Protein AF-A0A7C3NA96-F1 (afdb_monomer_lite)

Secondary structure (DSSP, 8-state):
-HHHHHHHHHHHHHHHHHHHHHHHHHHHHHHHHHHHHS---TTHHHHHHHHHHHHHHHHHHHHHHHHHHHHTTS-HHHHHHHHHHHHHHHHHHHHTT-

Foldseek 3Di:
DVVVVVVVCVVCVLVVLLVVLVVLQVQLVVLVVVLPPDDDDPCNVLSNLSSLLSNLSSVLSVLVNVLVVVVVPDDPVVSVVSVVVSVVSVVSSVVSND

pLDDT: mean 88.66, std 13.14, range [48.81, 97.88]

Radius of gyration: 17.14 Å; chains: 1; bounding box: 38×41×44 Å

Sequence (98 aa):
MSTFLQELFAINQPLVFFVYGLVFFVLGLAITLQSRRHSRLILARRLHWLALFGYLHGLHEWGDVFIPIQATYLPEVAVNFLEAIHLGLLALSYACLF

Structure (mmCIF, N/CA/C/O backbone):
data_AF-A0A7C3NA96-F1
#
_entry.id   AF-A0A7C3NA96-F1
#
loop_
_atom_site.group_PDB
_atom_site.id
_atom_site.type_symbol
_atom_site.label_atom_id
_atom_site.label_alt_id
_atom_site.label_comp_id
_atom_site.label_asym_id
_atom_site.label_entity_id
_atom_site.label_seq_id
_atom_site.pdbx_PDB_ins_code
_atom_site.Cartn_x
_atom_site.Cartn_y
_atom_site.Cartn_z
_atom_site.occupancy
_atom_site.B_iso_or_equiv
_atom_site.auth_seq_id
_atom_site.auth_comp_id
_atom_site.auth_asym_id
_atom_site.auth_atom_id
_atom_site.pdbx_PDB_model_num
ATOM 1 N N . MET A 1 1 ? 13.835 -30.668 -2.285 1.00 59.84 1 MET A N 1
ATOM 2 C CA . MET A 1 1 ? 12.714 -30.292 -1.392 1.00 59.84 1 MET A CA 1
ATOM 3 C C . MET A 1 1 ? 12.801 -28.831 -0.948 1.00 59.84 1 MET A C 1
ATOM 5 O O . MET A 1 1 ? 11.791 -28.150 -1.008 1.00 59.84 1 MET A O 1
ATOM 9 N N . SER A 1 2 ? 13.979 -28.327 -0.547 1.00 74.81 2 SER A N 1
ATOM 10 C CA . SER A 1 2 ? 14.167 -26.919 -0.143 1.00 74.81 2 SER A CA 1
ATOM 11 C C . SER A 1 2 ? 13.981 -25.907 -1.282 1.00 74.81 2 SER A C 1
ATOM 13 O O . SER A 1 2 ? 13.342 -24.884 -1.071 1.00 74.81 2 SER A O 1
ATOM 15 N N . THR A 1 3 ? 14.469 -26.208 -2.489 1.00 82.50 3 THR A N 1
ATOM 16 C CA . THR A 1 3 ? 14.372 -25.318 -3.664 1.00 82.50 3 THR A CA 1
ATOM 17 C C . THR A 1 3 ? 12.934 -25.108 -4.136 1.00 82.50 3 THR A C 1
ATOM 19 O O . THR A 1 3 ? 12.523 -23.980 -4.367 1.00 82.50 3 THR A O 1
ATOM 22 N N . PHE A 1 4 ? 12.135 -26.177 -4.178 1.00 89.69 4 PHE A N 1
ATOM 23 C CA . PHE A 1 4 ? 10.722 -26.109 -4.561 1.00 89.69 4 PHE A CA 1
ATOM 24 C C . PHE A 1 4 ? 9.910 -25.176 -3.650 1.00 89.69 4 PHE A C 1
ATOM 26 O O . PHE A 1 4 ?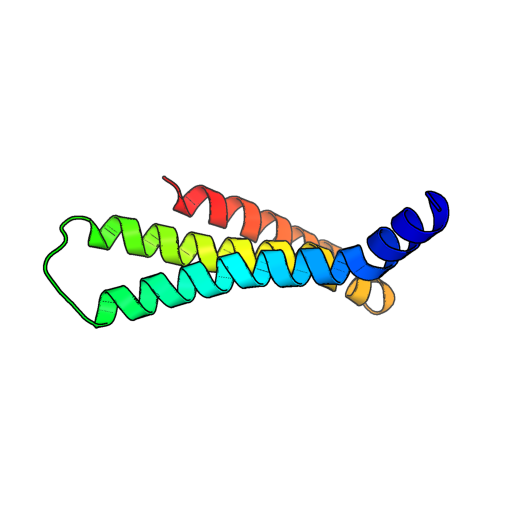 9.123 -24.368 -4.130 1.00 89.69 4 PHE A O 1
ATOM 33 N N . LEU A 1 5 ? 10.112 -25.263 -2.329 1.00 88.50 5 LEU A N 1
ATOM 34 C CA . LEU A 1 5 ? 9.419 -24.385 -1.383 1.00 88.50 5 LEU A CA 1
ATOM 35 C C . LEU A 1 5 ? 9.853 -22.927 -1.558 1.00 88.50 5 LEU A C 1
ATOM 37 O O . LEU A 1 5 ? 9.008 -22.040 -1.529 1.00 88.50 5 LEU A O 1
ATOM 41 N N . GLN A 1 6 ? 11.146 -22.677 -1.773 1.00 88.38 6 GLN A N 1
ATOM 42 C CA . GLN A 1 6 ? 11.660 -21.329 -2.026 1.00 88.38 6 GLN A CA 1
ATOM 43 C C . GLN A 1 6 ? 11.060 -20.719 -3.296 1.00 88.38 6 GLN A C 1
ATOM 45 O O . GLN A 1 6 ? 10.600 -19.582 -3.257 1.00 88.38 6 GLN A O 1
ATOM 50 N N . GLU A 1 7 ? 11.005 -21.479 -4.390 1.00 90.88 7 GLU A N 1
ATOM 51 C CA . GLU A 1 7 ? 10.382 -21.040 -5.643 1.00 90.88 7 GLU A CA 1
ATOM 52 C C . GLU A 1 7 ? 8.886 -20.767 -5.466 1.00 90.88 7 GLU A C 1
ATOM 54 O O . GLU A 1 7 ? 8.391 -19.732 -5.909 1.00 90.88 7 GLU A O 1
ATOM 59 N N . LEU A 1 8 ? 8.171 -21.647 -4.758 1.00 90.38 8 LEU A N 1
ATOM 60 C CA . LEU A 1 8 ? 6.754 -21.456 -4.466 1.00 90.38 8 LEU A CA 1
ATOM 61 C C . LEU A 1 8 ? 6.523 -20.162 -3.678 1.00 90.38 8 LEU A C 1
ATOM 63 O O . LEU A 1 8 ? 5.650 -19.379 -4.045 1.00 90.38 8 LEU A O 1
ATOM 67 N N . PHE A 1 9 ? 7.303 -19.900 -2.628 1.00 88.75 9 PHE A N 1
ATOM 68 C CA . PHE A 1 9 ? 7.178 -18.655 -1.870 1.00 88.75 9 PHE A CA 1
ATOM 69 C C . PHE A 1 9 ? 7.561 -17.431 -2.702 1.00 88.75 9 PHE A C 1
ATOM 71 O O . PHE A 1 9 ? 6.829 -16.449 -2.666 1.00 88.75 9 PHE A O 1
ATOM 78 N N . ALA A 1 10 ? 8.636 -17.493 -3.490 1.00 88.81 10 ALA A N 1
ATOM 79 C CA . ALA A 1 10 ? 9.075 -16.377 -4.324 1.00 88.81 10 ALA A CA 1
ATOM 80 C C . ALA A 1 10 ? 8.019 -15.983 -5.370 1.00 88.81 10 ALA A C 1
ATOM 82 O O . ALA A 1 10 ? 7.721 -14.802 -5.536 1.00 88.81 10 ALA A O 1
ATOM 83 N N . ILE A 1 11 ? 7.400 -16.967 -6.028 1.00 91.81 11 ILE A N 1
ATOM 84 C CA . ILE A 1 11 ? 6.354 -16.733 -7.035 1.00 91.81 11 ILE A CA 1
ATOM 85 C C . ILE A 1 11 ? 5.084 -16.159 -6.391 1.00 91.81 11 ILE A C 1
ATOM 87 O O . ILE A 1 11 ? 4.437 -15.287 -6.967 1.00 91.81 11 ILE A O 1
ATOM 91 N N . ASN A 1 12 ? 4.720 -16.632 -5.195 1.00 92.94 12 ASN A N 1
ATOM 92 C CA . ASN A 1 12 ? 3.485 -16.227 -4.519 1.00 92.94 12 ASN A CA 1
ATOM 93 C C . ASN A 1 12 ? 3.660 -15.029 -3.572 1.00 92.94 12 ASN A C 1
ATOM 95 O O . ASN A 1 12 ? 2.674 -14.539 -3.023 1.00 92.94 12 ASN A O 1
ATOM 99 N N . GLN A 1 13 ? 4.879 -14.525 -3.387 1.00 90.94 13 GLN A N 1
ATOM 100 C CA . GLN A 1 13 ? 5.179 -13.403 -2.499 1.00 90.94 13 GLN A CA 1
ATOM 101 C C . GLN A 1 13 ? 4.297 -12.163 -2.769 1.00 90.94 13 GLN A C 1
ATOM 103 O O . GLN A 1 13 ? 3.750 -11.625 -1.804 1.00 90.94 13 GLN A O 1
ATOM 108 N N . PRO A 1 14 ? 4.045 -11.738 -4.028 1.00 91.88 14 PRO A N 1
ATOM 109 C CA . PRO A 1 14 ? 3.146 -10.613 -4.299 1.00 91.88 14 PRO A CA 1
ATOM 110 C C . PRO A 1 14 ? 1.703 -10.863 -3.842 1.00 91.88 14 PRO A C 1
ATOM 112 O O . PRO A 1 14 ? 1.039 -9.943 -3.372 1.00 91.88 14 PRO A O 1
ATOM 115 N N . LEU A 1 15 ? 1.215 -12.108 -3.929 1.00 93.12 15 LEU A N 1
ATOM 116 C CA . LEU A 1 15 ? -0.120 -12.475 -3.440 1.00 93.12 15 LEU A CA 1
ATOM 117 C C . LEU A 1 15 ? -0.194 -12.391 -1.915 1.00 93.12 15 LEU A C 1
ATOM 119 O O . LEU A 1 15 ? -1.193 -11.918 -1.376 1.00 93.12 15 LEU A O 1
ATOM 123 N N . VAL A 1 16 ? 0.863 -12.817 -1.220 1.00 93.81 16 VAL A N 1
ATOM 124 C CA . VAL A 1 16 ? 0.942 -12.714 0.242 1.00 93.81 16 VAL A CA 1
ATOM 125 C C . VAL A 1 16 ? 0.904 -11.248 0.676 1.00 93.81 16 VAL A C 1
ATOM 127 O O . VAL A 1 16 ? 0.105 -10.905 1.545 1.00 93.81 16 VAL A O 1
ATOM 130 N N . PHE A 1 17 ? 1.687 -10.374 0.036 1.00 93.00 17 PHE A N 1
ATOM 131 C CA . PHE A 1 17 ? 1.667 -8.935 0.329 1.00 9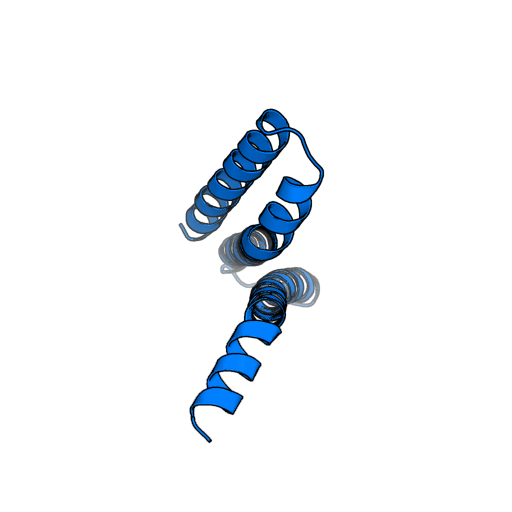3.00 17 PHE A CA 1
ATOM 132 C C . PHE A 1 17 ? 0.336 -8.271 -0.035 1.00 93.00 17 PHE A C 1
ATOM 134 O O . PHE A 1 17 ? -0.180 -7.452 0.723 1.00 93.00 17 PHE A O 1
ATOM 141 N N . PHE A 1 18 ? -0.297 -8.687 -1.132 1.00 94.81 18 PHE A N 1
ATOM 142 C CA . PHE A 1 18 ? -1.628 -8.202 -1.487 1.00 94.81 18 PHE A CA 1
ATOM 143 C C . PHE A 1 18 ? -2.675 -8.543 -0.414 1.00 94.81 18 PHE A C 1
ATOM 145 O O . PHE A 1 18 ? -3.461 -7.679 -0.008 1.00 94.81 18 PHE A O 1
ATOM 152 N N . VAL A 1 19 ? -2.676 -9.791 0.069 1.00 96.56 19 VAL A N 1
ATOM 153 C CA . VAL A 1 19 ? -3.563 -10.238 1.155 1.00 96.56 19 VAL A CA 1
ATOM 154 C C . VAL A 1 19 ? -3.230 -9.516 2.459 1.00 96.56 19 VAL A C 1
ATOM 156 O O . VAL A 1 19 ? -4.144 -9.127 3.181 1.00 96.56 19 VAL A O 1
ATOM 159 N N . TYR A 1 20 ? -1.950 -9.287 2.748 1.00 95.75 20 TYR A N 1
ATOM 160 C CA . TYR A 1 20 ? -1.516 -8.512 3.908 1.00 95.75 20 TYR A CA 1
ATOM 161 C C . TYR A 1 20 ? -2.106 -7.092 3.892 1.00 95.75 20 TYR A C 1
ATOM 163 O O . TYR A 1 20 ? -2.782 -6.708 4.848 1.00 95.75 20 TYR A O 1
ATOM 171 N N . GLY A 1 21 ? -1.985 -6.361 2.779 1.00 96.38 21 GLY A N 1
ATOM 172 C CA . GLY A 1 21 ? -2.630 -5.052 2.617 1.00 96.38 21 GLY A CA 1
ATOM 173 C C . GLY A 1 21 ? -4.157 -5.112 2.761 1.00 96.38 21 GLY A C 1
ATOM 174 O O . GLY A 1 21 ? -4.766 -4.267 3.424 1.00 96.38 21 GLY A O 1
ATOM 175 N N . LEU A 1 22 ? -4.787 -6.169 2.232 1.00 96.94 22 LEU A N 1
ATOM 176 C CA . LEU A 1 22 ? -6.230 -6.387 2.363 1.00 96.94 22 LEU A CA 1
ATOM 177 C C . LEU A 1 22 ? -6.665 -6.567 3.825 1.00 96.94 22 LEU A C 1
ATOM 179 O O . LEU A 1 22 ? -7.725 -6.068 4.199 1.00 96.94 22 LEU A O 1
ATOM 183 N N . VAL A 1 23 ? -5.869 -7.232 4.667 1.00 97.19 23 VAL A N 1
ATOM 184 C CA . VAL A 1 23 ? -6.174 -7.392 6.100 1.00 97.19 23 VAL A CA 1
ATOM 185 C C . VAL A 1 23 ? -6.271 -6.032 6.793 1.00 97.19 23 VAL A C 1
ATOM 187 O O . VAL A 1 23 ? -7.238 -5.792 7.519 1.00 97.19 23 VAL A O 1
ATOM 190 N N . PHE A 1 24 ? -5.336 -5.114 6.536 1.00 95.62 24 PHE A N 1
ATOM 191 C CA . PHE A 1 24 ? -5.390 -3.755 7.093 1.00 95.62 24 PHE A CA 1
ATOM 192 C C . PHE A 1 24 ? -6.565 -2.946 6.550 1.00 95.62 24 PHE A C 1
ATOM 194 O O . PHE A 1 24 ? -7.260 -2.267 7.311 1.00 95.62 24 PHE A O 1
ATOM 201 N N . PHE A 1 25 ? -6.852 -3.073 5.256 1.00 95.50 25 PHE A N 1
ATOM 202 C CA . PHE A 1 25 ? -8.006 -2.417 4.652 1.00 95.50 25 PHE A CA 1
ATOM 203 C C . PHE A 1 25 ? -9.327 -2.908 5.268 1.00 95.50 25 PHE A C 1
ATOM 205 O O . PHE A 1 25 ? -10.196 -2.110 5.629 1.00 95.50 25 PHE A O 1
ATOM 212 N N . VAL A 1 26 ? -9.472 -4.226 5.444 1.00 96.38 26 VAL A N 1
ATOM 213 C CA . VAL A 1 26 ? -10.639 -4.845 6.085 1.00 96.38 26 VAL A CA 1
ATOM 214 C C . VAL A 1 26 ? -10.721 -4.470 7.561 1.00 96.38 26 VAL A C 1
ATOM 216 O O . VAL A 1 26 ? -11.825 -4.242 8.045 1.00 96.38 26 VAL A O 1
ATOM 219 N N . LEU A 1 27 ? -9.599 -4.335 8.274 1.00 93.88 27 LEU A N 1
ATOM 220 C CA . LEU A 1 27 ? -9.576 -3.799 9.638 1.00 93.88 27 LEU A CA 1
ATOM 221 C C . LEU A 1 27 ? -10.163 -2.380 9.677 1.00 93.88 27 LEU A C 1
ATOM 223 O O . LEU A 1 27 ? -11.060 -2.112 10.479 1.00 93.88 27 LEU A O 1
ATOM 227 N N . GLY A 1 28 ? -9.719 -1.495 8.779 1.00 92.94 28 GLY A N 1
ATOM 228 C CA . GLY A 1 28 ? -10.280 -0.149 8.638 1.00 92.94 28 GLY A CA 1
ATOM 229 C C . GLY A 1 28 ? -11.788 -0.177 8.376 1.00 92.94 28 GLY A C 1
ATOM 230 O O . GLY A 1 28 ? -12.563 0.513 9.044 1.00 92.94 28 GLY A O 1
ATOM 231 N N . LEU A 1 29 ? -12.226 -1.055 7.470 1.00 92.81 29 LEU A N 1
ATOM 232 C CA . LEU A 1 29 ? -13.638 -1.266 7.149 1.00 92.81 29 LEU A CA 1
ATOM 233 C C . LEU A 1 29 ? -14.456 -1.817 8.322 1.00 92.81 29 LEU A C 1
ATOM 235 O O . LEU A 1 29 ? -15.557 -1.340 8.588 1.00 92.81 29 LEU A O 1
ATOM 239 N N . ALA A 1 30 ? -13.932 -2.793 9.052 1.00 91.75 30 ALA A N 1
ATOM 240 C CA . ALA A 1 30 ? -14.602 -3.374 10.205 1.00 91.75 30 ALA A CA 1
ATOM 241 C C . ALA A 1 30 ? -14.825 -2.317 11.294 1.00 91.75 30 ALA A C 1
ATOM 243 O O . ALA A 1 30 ? -15.933 -2.199 11.820 1.00 91.75 30 ALA A O 1
ATOM 244 N N . ILE A 1 31 ? -13.809 -1.493 11.574 1.00 89.25 31 ILE A N 1
ATOM 245 C CA . ILE A 1 31 ? -13.893 -0.430 12.579 1.00 89.25 31 ILE A CA 1
ATOM 246 C C . ILE A 1 31 ? -14.908 0.645 12.164 1.00 89.25 31 ILE A C 1
ATOM 248 O O . ILE A 1 31 ? -15.736 1.057 12.985 1.00 89.25 31 ILE A O 1
ATOM 252 N N . THR A 1 32 ? -14.907 1.087 10.899 1.00 88.69 32 THR A N 1
ATOM 253 C CA . THR A 1 32 ? -15.888 2.084 10.430 1.00 88.69 32 THR A CA 1
ATOM 254 C C . THR A 1 32 ? -17.321 1.559 10.464 1.00 88.69 32 THR A C 1
ATOM 256 O O . THR A 1 32 ? -18.233 2.299 10.841 1.00 88.69 32 THR A O 1
ATOM 259 N N . LEU A 1 33 ? -17.540 0.287 10.121 1.00 86.19 33 LEU A N 1
ATOM 260 C CA . LEU A 1 33 ? -18.856 -0.349 10.187 1.00 86.19 33 LEU A CA 1
ATOM 261 C C . LEU A 1 33 ? -19.324 -0.557 11.633 1.00 86.19 33 LEU A C 1
ATOM 263 O O . LEU A 1 33 ? -20.504 -0.349 11.931 1.00 86.19 33 LEU A O 1
ATOM 267 N N . GLN A 1 34 ? -18.417 -0.916 12.546 1.00 80.81 34 GLN A N 1
ATOM 268 C CA . GLN A 1 34 ? -18.734 -1.102 13.962 1.00 80.81 34 GLN A CA 1
ATOM 269 C C . GLN A 1 34 ? -19.083 0.221 14.656 1.00 80.81 34 GLN A C 1
ATOM 271 O O . GLN A 1 34 ? -20.029 0.256 15.446 1.00 80.81 34 GLN A O 1
ATOM 276 N N . SER A 1 35 ? -18.417 1.321 14.282 1.00 64.56 35 SER A N 1
ATOM 277 C CA . SER A 1 35 ? -18.744 2.682 14.740 1.00 64.56 35 SER A CA 1
ATOM 278 C C . SER A 1 35 ? -20.216 3.056 14.479 1.00 64.56 35 SER A C 1
ATOM 280 O O . SER A 1 35 ? -20.835 3.759 15.276 1.00 64.56 35 SER A O 1
ATOM 282 N N . ARG A 1 36 ? -20.830 2.521 13.410 1.00 63.53 36 ARG A N 1
ATOM 283 C CA . ARG A 1 36 ? -22.230 2.812 13.047 1.00 63.53 36 ARG A CA 1
ATOM 284 C C . ARG A 1 36 ? -23.278 2.006 13.816 1.00 63.53 36 ARG A C 1
ATOM 286 O O . ARG A 1 36 ? -24.434 2.421 13.829 1.00 63.53 36 ARG A O 1
ATOM 293 N N . ARG A 1 37 ? -22.930 0.851 14.402 1.00 59.28 37 ARG A N 1
ATOM 294 C CA . ARG A 1 37 ? -23.931 -0.100 14.923 1.00 59.28 37 ARG A CA 1
ATOM 295 C C . ARG A 1 37 ? -24.236 0.018 16.419 1.00 59.28 37 ARG A C 1
ATOM 297 O O . ARG A 1 37 ? -25.371 -0.276 16.758 1.00 59.28 37 ARG A O 1
ATOM 304 N N . HIS A 1 38 ? -23.337 0.461 17.310 1.00 49.06 38 HIS A N 1
ATOM 305 C CA . HIS A 1 38 ? -23.665 0.577 18.748 1.00 49.06 38 HIS A CA 1
ATOM 306 C C . HIS A 1 38 ? -22.712 1.486 19.575 1.00 49.06 38 HIS A C 1
ATOM 308 O O . HIS A 1 38 ? -21.523 1.217 19.676 1.00 49.06 38 HIS A O 1
ATOM 314 N N . SER A 1 39 ? -23.307 2.464 20.281 1.00 48.81 39 SER A N 1
ATOM 315 C CA . SER A 1 39 ? -23.062 2.882 21.687 1.00 48.81 39 SER A CA 1
ATOM 316 C C . SER A 1 39 ? -21.735 3.537 22.166 1.00 48.81 39 SER A C 1
ATOM 318 O O . SER A 1 39 ? -20.675 2.925 22.206 1.00 48.81 39 SER A O 1
ATOM 320 N N . ARG A 1 40 ? -21.874 4.763 22.713 1.00 52.56 40 ARG A N 1
ATOM 321 C CA . ARG A 1 40 ? -21.314 5.314 23.984 1.00 52.56 40 ARG A CA 1
ATOM 322 C C . ARG A 1 40 ? -19.833 5.129 24.374 1.00 52.56 40 ARG A C 1
ATOM 324 O O . ARG A 1 40 ? -19.488 5.397 25.524 1.00 52.56 40 ARG A O 1
ATOM 331 N N . LEU A 1 41 ? -18.924 4.755 23.486 1.00 52.16 41 LEU A N 1
ATOM 332 C CA . LEU A 1 41 ? -17.506 4.713 23.847 1.00 52.16 41 LEU A CA 1
ATOM 333 C C . LEU A 1 41 ? -16.871 6.101 23.695 1.00 52.16 41 LEU A C 1
ATOM 335 O O . LEU A 1 41 ? -16.671 6.589 22.590 1.00 52.16 41 LEU A O 1
ATOM 339 N N . ILE A 1 42 ? -16.447 6.698 24.810 1.00 55.06 42 ILE A N 1
ATOM 340 C CA . ILE A 1 42 ? -15.495 7.831 24.865 1.00 55.06 42 ILE A CA 1
ATOM 341 C C . ILE A 1 42 ? -14.195 7.525 24.071 1.00 55.06 42 ILE A C 1
ATOM 343 O O . ILE A 1 42 ? -13.459 8.428 23.681 1.00 55.06 42 ILE A O 1
ATOM 347 N N . LEU A 1 43 ? -13.966 6.249 23.733 1.00 54.12 43 LEU A N 1
ATOM 348 C CA . LEU A 1 43 ? -12.911 5.738 22.854 1.00 54.12 43 LEU A CA 1
ATOM 349 C C . LEU A 1 43 ? -13.182 5.918 21.340 1.00 54.1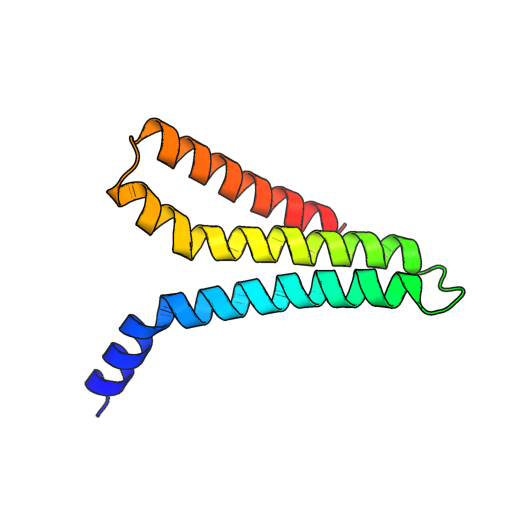2 43 LEU A C 1
ATOM 351 O O . LEU A 1 43 ? -12.274 5.732 20.531 1.00 54.12 43 LEU A O 1
ATOM 355 N N . ALA A 1 44 ? -14.393 6.310 20.930 1.00 58.56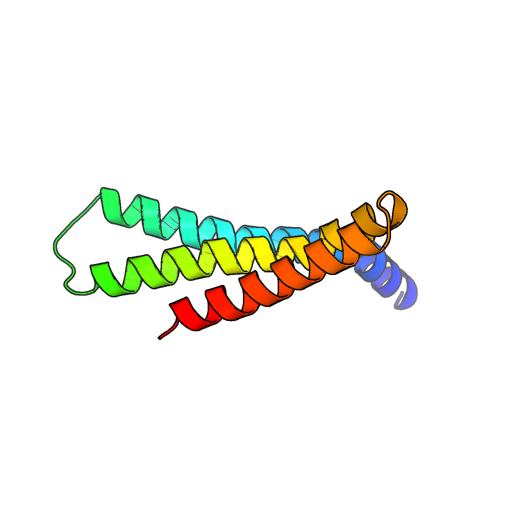 44 ALA A N 1
ATOM 356 C CA . ALA A 1 44 ? -14.796 6.397 19.523 1.00 58.56 44 ALA A CA 1
ATOM 357 C C . ALA A 1 44 ? -13.908 7.339 18.696 1.00 58.56 44 ALA A C 1
ATOM 359 O O . ALA A 1 44 ? -13.658 7.075 17.524 1.00 58.56 44 ALA A O 1
ATOM 360 N N . ARG A 1 45 ? -13.368 8.415 19.289 1.00 62.75 45 ARG A N 1
ATOM 361 C CA . ARG A 1 45 ? -12.477 9.334 18.561 1.00 62.75 45 ARG A CA 1
ATOM 362 C C . ARG A 1 45 ? -11.145 8.681 18.184 1.00 62.75 45 ARG A C 1
ATOM 364 O O . ARG A 1 45 ? -10.657 8.930 17.092 1.00 62.75 45 ARG A O 1
ATOM 371 N N . ARG A 1 46 ? -10.584 7.825 19.048 1.00 69.19 46 ARG A N 1
ATOM 372 C CA . ARG A 1 46 ? -9.338 7.091 18.756 1.00 69.19 46 ARG A CA 1
ATOM 373 C C . ARG A 1 46 ? -9.564 5.934 17.780 1.00 69.19 46 ARG A C 1
ATOM 375 O O . ARG A 1 46 ? -8.701 5.674 16.953 1.00 69.19 46 ARG A O 1
ATOM 382 N N . LEU A 1 47 ? -10.740 5.297 17.807 1.00 80.06 47 LEU A N 1
ATOM 383 C CA . LEU A 1 47 ? -11.076 4.252 16.830 1.00 80.06 47 LEU A CA 1
ATOM 384 C C . LEU A 1 47 ? -11.165 4.789 15.394 1.00 80.06 47 LEU A C 1
ATOM 386 O O . LEU A 1 47 ? -10.789 4.077 14.472 1.00 80.06 47 LEU A O 1
ATOM 390 N N . HIS A 1 48 ? -11.616 6.030 15.182 1.00 85.25 48 HIS A N 1
ATOM 391 C CA . HIS A 1 48 ? -11.638 6.611 13.833 1.00 85.25 48 HIS A CA 1
ATOM 392 C C . HIS A 1 48 ? -10.228 6.791 13.250 1.00 85.25 48 HIS A C 1
ATOM 394 O O . HIS A 1 48 ? -10.024 6.502 12.074 1.00 85.25 48 HIS A O 1
ATOM 400 N N . TRP A 1 49 ? -9.254 7.198 14.070 1.00 89.75 49 TRP A N 1
ATOM 401 C CA . TRP A 1 49 ? -7.849 7.281 13.660 1.00 89.75 49 TRP A CA 1
ATOM 402 C C . TRP A 1 49 ? -7.264 5.906 13.341 1.00 89.75 49 TRP A C 1
ATOM 404 O O . TRP A 1 49 ? -6.617 5.740 12.313 1.00 89.75 49 TRP A O 1
ATOM 414 N N . LEU A 1 50 ? -7.599 4.889 14.141 1.00 90.88 50 LEU A N 1
ATOM 415 C CA . LEU A 1 50 ? -7.200 3.509 13.864 1.00 90.88 50 LEU A CA 1
ATOM 416 C C . LEU A 1 50 ? -7.823 2.962 12.567 1.00 90.88 50 LEU A C 1
ATOM 418 O O . LEU A 1 50 ? -7.176 2.224 11.828 1.00 90.88 50 LEU A O 1
ATOM 422 N N . ALA A 1 51 ? -9.067 3.339 12.264 1.00 93.06 51 ALA A N 1
ATOM 423 C CA . ALA A 1 51 ? -9.702 2.970 11.005 1.00 93.06 51 ALA A CA 1
ATOM 424 C C . ALA A 1 51 ? -9.001 3.621 9.806 1.00 93.06 51 ALA A C 1
ATOM 426 O O . ALA A 1 51 ? -8.725 2.949 8.813 1.00 93.06 51 ALA A O 1
ATOM 427 N N . LEU A 1 52 ? -8.688 4.917 9.918 1.00 94.06 52 LEU A N 1
ATOM 428 C CA . LEU A 1 52 ? -7.957 5.660 8.895 1.00 94.06 52 LEU A CA 1
ATOM 429 C C . LEU A 1 52 ? -6.552 5.085 8.685 1.00 94.06 52 LEU A C 1
ATOM 431 O O . LEU A 1 52 ? -6.150 4.891 7.541 1.00 94.06 52 LEU A O 1
ATOM 435 N N . PHE A 1 53 ? -5.857 4.729 9.769 1.00 95.44 53 PHE A N 1
ATOM 436 C CA . PHE A 1 53 ? -4.602 3.985 9.713 1.00 95.44 53 PHE A CA 1
ATOM 437 C C . PHE A 1 53 ? -4.753 2.701 8.889 1.00 95.44 53 PHE A C 1
ATOM 439 O O . PHE A 1 53 ? -3.994 2.508 7.947 1.00 95.44 53 PHE A O 1
ATOM 446 N N . GLY A 1 54 ? -5.756 1.864 9.181 1.00 95.31 54 GLY A N 1
ATOM 447 C CA . GLY A 1 54 ? -5.982 0.613 8.448 1.00 95.31 54 GLY A CA 1
ATOM 448 C C . GLY A 1 54 ? -6.171 0.818 6.942 1.00 95.31 54 GLY A C 1
ATOM 449 O O . GLY A 1 54 ? -5.574 0.103 6.141 1.00 95.31 54 GLY A O 1
ATOM 450 N N . TYR A 1 55 ? -6.934 1.838 6.538 1.00 96.44 55 TYR A N 1
ATOM 451 C CA . TYR A 1 55 ? -7.097 2.166 5.119 1.00 96.44 55 TYR A CA 1
ATOM 452 C C . TYR A 1 55 ? -5.804 2.653 4.467 1.00 96.44 55 TYR A C 1
ATOM 454 O O . TYR A 1 55 ? -5.427 2.144 3.416 1.00 96.44 55 TYR A O 1
ATOM 462 N N . LEU A 1 56 ? -5.132 3.634 5.072 1.00 97.25 56 LEU A N 1
ATOM 463 C CA . LEU A 1 56 ? -3.921 4.229 4.507 1.00 97.25 56 LEU A CA 1
ATOM 464 C C . LEU A 1 56 ? -2.779 3.220 4.436 1.00 97.25 56 LEU A C 1
ATOM 466 O O . LEU A 1 56 ? -2.094 3.145 3.422 1.00 97.25 56 LEU A O 1
ATOM 470 N N . HIS A 1 57 ? -2.608 2.427 5.490 1.00 96.88 57 HIS A N 1
ATOM 471 C CA . HIS A 1 57 ? -1.586 1.395 5.545 1.00 96.88 57 HIS A CA 1
ATOM 472 C C . HIS A 1 57 ? -1.895 0.260 4.561 1.00 96.88 57 HIS A C 1
ATOM 474 O O . HIS A 1 57 ? -1.018 -0.143 3.813 1.00 96.88 57 HIS A O 1
ATOM 480 N N . GLY A 1 58 ? -3.152 -0.187 4.451 1.00 96.50 58 GLY A N 1
ATOM 481 C CA . GLY A 1 58 ? -3.534 -1.175 3.435 1.00 96.50 58 GLY A CA 1
ATOM 482 C C . GLY A 1 58 ? -3.290 -0.695 1.997 1.00 96.50 58 GLY A C 1
ATOM 483 O O . GLY A 1 58 ? -2.824 -1.466 1.162 1.00 96.50 58 GLY A O 1
ATOM 484 N N . LEU A 1 59 ? -3.553 0.588 1.712 1.00 96.62 59 LEU A N 1
ATOM 485 C CA . LEU A 1 59 ? -3.247 1.204 0.415 1.00 96.62 59 LEU A CA 1
ATOM 486 C C . LEU A 1 59 ? -1.740 1.335 0.164 1.00 96.62 59 LEU A C 1
ATOM 488 O O . LEU A 1 59 ? -1.312 1.164 -0.975 1.00 96.62 59 LEU A O 1
ATOM 492 N N . HIS A 1 60 ? -0.954 1.628 1.204 1.00 97.31 60 HIS A N 1
ATOM 493 C CA . HIS A 1 60 ? 0.505 1.627 1.132 1.00 97.31 60 HIS A CA 1
ATOM 494 C C . HIS A 1 60 ? 1.023 0.247 0.711 1.00 97.31 60 HIS A C 1
ATOM 496 O O . HIS A 1 60 ? 1.663 0.138 -0.321 1.00 97.31 60 HIS A O 1
ATOM 502 N N . GLU A 1 61 ? 0.639 -0.823 1.406 1.00 96.62 61 GLU A N 1
ATOM 503 C CA . GLU A 1 61 ? 1.101 -2.189 1.093 1.00 96.62 61 GLU A CA 1
ATOM 504 C C . GLU A 1 61 ? 0.770 -2.644 -0.337 1.00 96.62 61 GLU A C 1
ATOM 506 O O . GLU A 1 61 ? 1.494 -3.418 -0.960 1.00 96.62 61 GLU A O 1
ATOM 511 N N . TRP A 1 62 ? -0.334 -2.157 -0.903 1.00 97.06 62 TRP A N 1
ATOM 512 C CA . TRP A 1 62 ? -0.648 -2.396 -2.309 1.00 97.06 62 TRP A CA 1
ATOM 513 C C . TRP A 1 62 ? 0.287 -1.648 -3.268 1.00 97.06 62 TRP A C 1
ATOM 515 O O . TRP A 1 62 ? 0.539 -2.142 -4.366 1.00 97.06 62 TRP A O 1
ATOM 525 N N . GLY A 1 63 ? 0.836 -0.502 -2.865 1.00 95.75 63 GLY A N 1
ATOM 526 C CA . GLY A 1 63 ? 1.872 0.226 -3.597 1.00 95.75 63 GLY A CA 1
ATOM 527 C C . GLY A 1 63 ? 3.100 -0.637 -3.892 1.00 95.75 63 GLY A C 1
ATOM 528 O O . GLY A 1 63 ? 3.521 -0.694 -5.047 1.00 95.75 63 GLY A O 1
ATOM 529 N N . ASP A 1 64 ? 3.586 -1.400 -2.909 1.00 94.00 64 ASP A N 1
ATOM 530 C CA . ASP A 1 64 ? 4.717 -2.330 -3.072 1.00 94.00 64 ASP A CA 1
ATOM 531 C C . ASP A 1 64 ? 4.470 -3.415 -4.136 1.00 94.00 64 ASP A C 1
ATOM 533 O O . ASP A 1 64 ? 5.405 -3.907 -4.768 1.00 94.00 64 ASP A O 1
ATOM 537 N N . VAL A 1 65 ? 3.204 -3.773 -4.375 1.00 94.88 65 VAL A N 1
ATOM 538 C CA . VAL A 1 65 ? 2.819 -4.761 -5.394 1.00 94.88 65 VAL A CA 1
ATOM 539 C C . VAL A 1 65 ? 2.555 -4.102 -6.751 1.00 94.88 65 VAL A C 1
ATOM 541 O O . VAL A 1 65 ? 2.992 -4.613 -7.782 1.00 94.88 65 VAL A O 1
ATOM 544 N N . PHE A 1 66 ? 1.835 -2.978 -6.787 1.00 95.19 66 PHE A N 1
ATOM 545 C CA . PHE A 1 66 ? 1.357 -2.385 -8.039 1.00 95.19 66 PHE A CA 1
ATOM 546 C C . PHE A 1 66 ? 2.336 -1.403 -8.684 1.00 95.19 66 PHE A C 1
ATOM 548 O O . PHE A 1 66 ? 2.379 -1.344 -9.913 1.00 95.19 66 PHE A O 1
ATOM 555 N N . ILE A 1 67 ? 3.127 -0.648 -7.916 1.00 95.88 67 ILE A N 1
ATOM 556 C CA . ILE A 1 67 ? 4.066 0.343 -8.473 1.00 95.88 67 ILE A CA 1
ATOM 557 C C . ILE A 1 67 ? 5.114 -0.321 -9.379 1.00 95.88 67 ILE A C 1
ATOM 559 O O . ILE A 1 67 ? 5.277 0.161 -10.501 1.00 95.88 67 ILE A O 1
ATOM 563 N N . PRO A 1 68 ? 5.743 -1.458 -9.013 1.00 95.00 68 PRO A N 1
ATOM 564 C CA . PRO A 1 68 ? 6.677 -2.148 -9.908 1.00 95.00 68 PRO A CA 1
ATOM 565 C C . PRO A 1 68 ? 6.027 -2.612 -11.218 1.00 95.00 68 PRO A C 1
ATOM 567 O O . PRO A 1 68 ? 6.635 -2.539 -12.287 1.00 95.00 68 PRO A O 1
ATOM 570 N N . ILE A 1 69 ? 4.761 -3.042 -11.161 1.00 94.19 69 ILE A N 1
ATOM 571 C CA . ILE A 1 69 ? 3.996 -3.416 -12.357 1.00 94.19 69 ILE A CA 1
ATOM 572 C C . ILE A 1 69 ? 3.798 -2.180 -13.243 1.00 94.19 69 ILE A C 1
ATOM 574 O O . ILE A 1 69 ? 4.075 -2.232 -14.439 1.00 94.19 69 ILE A O 1
ATOM 578 N N . GLN A 1 70 ? 3.371 -1.054 -12.663 1.00 94.81 70 GLN A N 1
ATOM 579 C CA . GLN A 1 70 ? 3.170 0.204 -13.388 1.00 94.81 70 GLN A CA 1
ATOM 580 C C . GLN A 1 70 ? 4.474 0.773 -13.960 1.00 94.81 70 GLN A C 1
ATOM 582 O O . GLN A 1 70 ? 4.461 1.313 -15.064 1.00 94.81 70 GLN A O 1
ATOM 587 N N . ALA A 1 71 ? 5.606 0.592 -13.278 1.00 96.19 71 ALA A N 1
ATOM 588 C CA . ALA A 1 71 ? 6.921 1.025 -13.748 1.00 96.19 71 ALA A CA 1
ATOM 589 C C . ALA A 1 71 ? 7.362 0.349 -15.056 1.00 96.19 71 ALA A C 1
ATOM 591 O O . ALA A 1 71 ? 8.232 0.861 -15.753 1.00 96.19 71 ALA A O 1
ATOM 592 N N . THR A 1 72 ? 6.721 -0.762 -15.434 1.00 96.69 72 THR A N 1
ATOM 593 C CA . THR A 1 72 ? 6.958 -1.426 -16.725 1.00 96.69 72 THR A CA 1
ATOM 594 C C . THR A 1 72 ? 6.267 -0.698 -17.891 1.00 96.69 72 THR A C 1
ATOM 596 O O . THR A 1 72 ? 6.649 -0.879 -19.045 1.00 96.69 72 THR A O 1
ATOM 599 N N . TYR A 1 73 ? 5.252 0.128 -17.609 1.00 96.25 73 TYR A N 1
ATOM 600 C CA . TYR A 1 73 ? 4.390 0.759 -18.619 1.00 96.25 73 TYR A CA 1
ATOM 601 C C . TYR A 1 73 ? 4.392 2.293 -18.572 1.00 96.25 73 TYR A C 1
ATOM 603 O O . TYR A 1 73 ? 4.033 2.935 -19.559 1.00 96.25 73 TYR A O 1
ATOM 611 N N . LEU A 1 74 ? 4.750 2.888 -17.434 1.00 96.06 74 LEU A N 1
ATOM 612 C CA . LEU A 1 74 ? 4.703 4.329 -17.204 1.00 96.06 74 LEU A CA 1
ATOM 613 C C . LEU A 1 74 ? 6.082 4.987 -17.365 1.00 96.06 74 LEU A C 1
ATOM 615 O O . LEU A 1 74 ? 7.105 4.354 -17.113 1.00 96.06 74 LEU A O 1
ATOM 619 N N . PRO A 1 75 ? 6.129 6.278 -17.742 1.00 97.12 75 PRO A N 1
ATOM 620 C CA . PRO A 1 75 ? 7.374 7.035 -17.744 1.00 97.12 75 PRO A CA 1
ATOM 621 C C . PRO A 1 75 ? 7.905 7.226 -16.317 1.00 97.12 75 PRO A C 1
ATOM 623 O O . PRO A 1 75 ? 7.129 7.354 -15.370 1.00 97.12 75 PRO A O 1
ATOM 626 N N . GLU A 1 76 ? 9.225 7.353 -16.183 1.00 95.88 76 GLU A N 1
ATOM 627 C CA . GLU A 1 76 ? 9.931 7.500 -14.899 1.00 95.88 76 GLU A CA 1
ATOM 628 C C . GLU A 1 76 ? 9.355 8.621 -14.018 1.00 95.88 76 GLU A C 1
ATOM 630 O O . GLU A 1 76 ? 9.169 8.445 -12.821 1.00 95.88 76 GLU A O 1
ATOM 635 N N . VAL A 1 77 ? 8.961 9.751 -14.614 1.00 97.38 77 VAL A N 1
ATOM 636 C CA . VAL A 1 77 ? 8.332 10.867 -13.885 1.00 97.38 77 VAL A CA 1
ATOM 637 C C . VAL A 1 77 ? 7.034 10.441 -13.187 1.00 97.38 77 VAL A C 1
ATOM 639 O O . VAL A 1 77 ? 6.778 10.855 -12.058 1.00 97.38 77 VAL A O 1
ATOM 642 N N . ALA A 1 78 ? 6.214 9.611 -13.836 1.00 96.81 78 ALA A N 1
ATOM 643 C CA . ALA A 1 78 ? 4.974 9.111 -13.249 1.00 96.81 78 ALA A CA 1
ATOM 644 C C . ALA A 1 78 ? 5.246 8.062 -12.160 1.00 96.81 78 ALA A C 1
ATOM 646 O O . ALA A 1 78 ? 4.54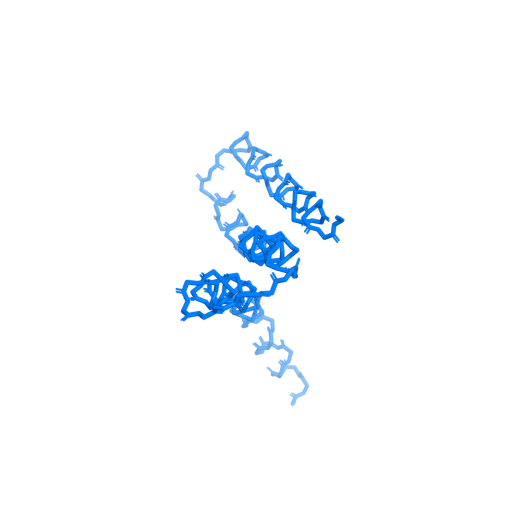8 8.050 -11.148 1.00 96.81 78 ALA A O 1
ATOM 647 N N . VAL A 1 79 ? 6.277 7.229 -12.331 1.00 97.19 79 VAL A N 1
ATOM 648 C CA . VAL A 1 79 ? 6.717 6.259 -11.313 1.00 97.19 79 VAL A CA 1
ATOM 649 C C . VAL A 1 79 ? 7.231 6.979 -10.069 1.00 97.19 79 VAL A C 1
ATOM 651 O O . VAL A 1 79 ? 6.736 6.722 -8.978 1.00 97.19 79 VAL A O 1
ATOM 654 N N . ASN A 1 80 ? 8.115 7.965 -10.230 1.00 97.44 80 ASN A N 1
ATOM 655 C CA . ASN A 1 80 ? 8.633 8.776 -9.125 1.00 97.44 80 ASN A CA 1
ATOM 656 C C . ASN A 1 80 ? 7.505 9.495 -8.371 1.00 97.44 80 ASN A C 1
ATOM 658 O O . ASN A 1 80 ? 7.540 9.633 -7.150 1.00 97.44 80 ASN A O 1
ATOM 662 N N . PHE A 1 81 ? 6.471 9.943 -9.089 1.00 97.88 81 PHE A N 1
ATOM 663 C CA . PHE A 1 81 ? 5.287 10.525 -8.467 1.00 97.88 81 PHE A CA 1
ATOM 664 C C . PHE A 1 81 ? 4.478 9.493 -7.664 1.00 97.88 81 PHE A C 1
ATOM 666 O O . PHE A 1 81 ? 4.053 9.791 -6.547 1.00 97.88 81 PHE A O 1
ATOM 673 N N . LEU A 1 82 ? 4.294 8.276 -8.190 1.00 97.31 82 LEU A N 1
ATOM 674 C CA . LEU A 1 82 ? 3.658 7.173 -7.462 1.00 97.31 82 LEU A CA 1
ATOM 675 C C . LEU A 1 82 ? 4.448 6.792 -6.206 1.00 97.31 82 LEU A C 1
ATOM 677 O O . LEU A 1 82 ? 3.845 6.623 -5.150 1.00 97.31 82 LEU A O 1
ATOM 681 N N . GLU A 1 83 ? 5.776 6.720 -6.285 1.00 97.25 83 GLU A N 1
ATOM 682 C CA . GLU A 1 83 ? 6.647 6.464 -5.133 1.00 97.25 83 GLU A CA 1
ATOM 683 C C . GLU A 1 83 ? 6.569 7.588 -4.090 1.00 97.25 83 GLU A C 1
ATOM 685 O O . GLU A 1 83 ? 6.523 7.323 -2.889 1.00 97.25 83 GLU A O 1
ATOM 690 N N . ALA A 1 84 ? 6.472 8.849 -4.520 1.00 97.88 84 ALA A N 1
ATOM 691 C CA . ALA A 1 84 ? 6.273 9.969 -3.604 1.00 97.88 84 ALA A CA 1
ATOM 692 C C . ALA A 1 84 ? 4.923 9.875 -2.871 1.00 97.88 84 ALA A C 1
ATOM 694 O O . ALA A 1 84 ? 4.859 10.091 -1.658 1.00 97.88 84 ALA A O 1
ATOM 695 N N . ILE A 1 85 ? 3.848 9.513 -3.583 1.00 97.69 85 ILE A N 1
ATOM 696 C CA . ILE A 1 85 ? 2.538 9.229 -2.975 1.00 97.69 85 ILE A CA 1
ATOM 697 C C . ILE A 1 85 ? 2.651 8.057 -2.003 1.00 97.69 85 ILE A C 1
ATOM 699 O O . ILE A 1 85 ? 2.106 8.128 -0.905 1.00 97.69 85 ILE A O 1
ATOM 703 N N . HIS A 1 86 ? 3.362 7.000 -2.389 1.00 97.62 86 HIS A N 1
ATOM 704 C CA . HIS A 1 86 ? 3.556 5.805 -1.581 1.00 97.62 86 HIS A CA 1
ATOM 705 C C . HIS A 1 86 ? 4.221 6.142 -0.240 1.00 97.62 86 HIS A C 1
ATOM 707 O O . HIS A 1 86 ? 3.652 5.876 0.817 1.00 97.62 86 HIS A O 1
ATOM 713 N N . LEU A 1 87 ? 5.338 6.872 -0.260 1.00 97.44 87 LEU A N 1
ATOM 714 C CA . LEU A 1 87 ? 5.987 7.373 0.955 1.00 97.44 87 LEU A CA 1
ATOM 715 C C . LEU A 1 87 ? 5.074 8.303 1.770 1.00 97.44 87 LEU A C 1
ATOM 717 O O . LEU A 1 87 ? 5.050 8.243 3.001 1.00 97.44 87 LEU A O 1
ATOM 721 N N . GLY A 1 88 ? 4.288 9.145 1.094 1.00 97.81 88 GLY A N 1
ATOM 722 C CA . GLY A 1 88 ? 3.295 10.006 1.735 1.00 97.81 88 GLY A CA 1
ATOM 723 C C . GLY A 1 88 ? 2.202 9.221 2.468 1.00 97.81 88 GLY A C 1
ATOM 724 O O . GLY A 1 88 ? 1.852 9.569 3.598 1.00 97.81 88 GLY A O 1
ATOM 725 N N . LEU A 1 89 ? 1.700 8.137 1.868 1.00 96.94 89 LEU A N 1
ATOM 726 C CA . LEU A 1 89 ? 0.737 7.223 2.490 1.00 96.94 89 LEU A CA 1
ATOM 727 C C . LEU A 1 89 ? 1.330 6.564 3.735 1.00 96.94 89 LEU A C 1
ATOM 729 O O . LEU A 1 89 ? 0.643 6.491 4.756 1.00 96.94 89 LEU A O 1
ATOM 733 N N . LEU A 1 90 ? 2.603 6.156 3.690 1.00 97.25 90 LEU A N 1
ATOM 734 C CA . LEU A 1 90 ? 3.290 5.590 4.850 1.00 97.25 90 LEU A CA 1
ATOM 735 C C . LEU A 1 90 ? 3.325 6.585 6.008 1.00 97.25 90 LEU A C 1
ATOM 737 O O . LEU A 1 90 ? 2.870 6.276 7.111 1.00 97.25 90 LEU A O 1
ATOM 741 N N . ALA A 1 91 ? 3.820 7.796 5.750 1.00 97.12 91 ALA A N 1
ATOM 742 C CA . ALA A 1 91 ? 3.918 8.844 6.758 1.00 97.12 91 ALA A CA 1
ATOM 743 C C . ALA A 1 91 ? 2.543 9.190 7.351 1.00 97.12 91 ALA A C 1
ATOM 745 O O . ALA A 1 91 ? 2.394 9.272 8.573 1.00 97.12 91 ALA A O 1
ATOM 746 N N . LEU A 1 92 ? 1.522 9.336 6.499 1.00 96.00 92 LEU A N 1
ATOM 747 C CA . LEU A 1 92 ? 0.165 9.650 6.935 1.00 96.00 92 LEU A CA 1
ATOM 748 C C . LEU A 1 92 ? -0.456 8.503 7.741 1.00 96.00 92 LEU A C 1
ATOM 750 O O . LEU A 1 92 ? -1.173 8.759 8.707 1.00 96.00 92 LEU A O 1
ATOM 754 N N . SER A 1 93 ? -0.157 7.248 7.387 1.00 95.12 93 SER A N 1
ATOM 755 C CA . SER A 1 93 ? -0.616 6.088 8.150 1.00 95.12 93 SER A CA 1
ATOM 756 C C . SER A 1 93 ? -0.078 6.138 9.585 1.00 95.12 93 SER A C 1
ATOM 758 O O . SER A 1 93 ? -0.869 6.168 10.525 1.00 95.12 93 SER A O 1
ATOM 760 N N . TYR A 1 94 ? 1.235 6.286 9.783 1.00 93.38 94 TYR A N 1
ATOM 761 C CA . TYR A 1 94 ? 1.820 6.401 11.122 1.00 93.38 94 TYR A CA 1
ATOM 762 C C . TYR A 1 94 ? 1.362 7.649 11.881 1.00 93.38 94 TYR A C 1
ATOM 764 O O . TYR A 1 94 ? 1.182 7.583 13.096 1.00 93.38 94 TYR A O 1
ATOM 772 N N . ALA A 1 95 ? 1.099 8.765 11.194 1.00 94.06 95 ALA A N 1
ATOM 773 C CA . ALA A 1 95 ? 0.504 9.945 11.822 1.00 94.06 95 ALA A CA 1
ATOM 774 C C . ALA A 1 95 ? -0.878 9.654 12.438 1.00 94.06 95 ALA A C 1
ATOM 776 O O . ALA A 1 95 ? -1.236 10.264 13.440 1.00 94.06 95 ALA A O 1
ATOM 777 N N . CYS A 1 96 ? -1.631 8.689 11.897 1.00 90.75 96 CYS A N 1
ATOM 778 C CA . CYS A 1 96 ? -2.923 8.264 12.442 1.00 90.75 96 CYS A CA 1
ATOM 779 C C . CYS A 1 96 ? -2.813 7.370 13.693 1.00 90.75 96 CYS A C 1
ATOM 781 O O . CYS A 1 96 ? -3.841 6.978 14.243 1.00 90.75 96 CYS A O 1
ATOM 783 N N . LEU A 1 97 ? -1.608 7.016 14.150 1.00 86.44 97 LEU A N 1
ATOM 784 C CA . LEU A 1 97 ? -1.408 6.242 15.384 1.00 86.44 97 LEU A CA 1
ATOM 785 C C . LEU A 1 97 ? -1.170 7.114 16.632 1.00 86.44 97 LEU A C 1
ATOM 787 O O . LEU A 1 97 ? -1.164 6.571 17.740 1.00 86.44 97 LEU A O 1
ATOM 791 N N . PHE A 1 98 ? -1.005 8.431 16.472 1.00 74.38 98 PHE A N 1
ATOM 792 C CA . PHE A 1 98 ? -0.790 9.402 17.557 1.00 74.38 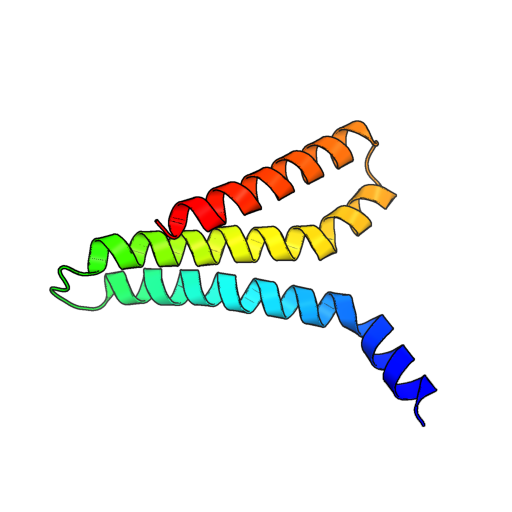98 PHE A CA 1
ATOM 793 C C . PHE A 1 98 ? -2.089 10.122 17.956 1.00 74.38 98 PHE A C 1
ATOM 795 O O . PHE A 1 98 ? -2.310 10.302 19.180 1.00 74.38 98 PHE A O 1
#